Protein AF-A0AAN8BCT2-F1 (afdb_monomer_lite)

pLDDT: mean 72.73, std 17.52, range [42.53, 95.44]

Structure (mmCIF, N/CA/C/O backbone):
data_AF-A0AAN8BCT2-F1
#
_entry.id   AF-A0AAN8BCT2-F1
#
loop_
_atom_site.group_PDB
_atom_site.id
_atom_site.type_symbol
_atom_site.label_atom_id
_atom_site.label_alt_id
_atom_site.label_comp_id
_atom_site.label_asym_id
_atom_site.label_entity_id
_atom_site.label_seq_id
_atom_site.pdbx_PDB_ins_code
_atom_site.Cartn_x
_atom_site.Cartn_y
_atom_site.Cartn_z
_atom_site.occupancy
_atom_site.B_iso_or_equiv
_atom_site.auth_seq_id
_atom_site.auth_comp_id
_atom_site.auth_asym_id
_atom_site.auth_atom_id
_atom_site.pdbx_PDB_model_num
ATOM 1 N N . MET A 1 1 ? -48.129 39.992 -43.692 1.00 42.53 1 MET A N 1
ATOM 2 C CA . MET A 1 1 ? -46.789 39.470 -43.362 1.00 42.53 1 MET A CA 1
ATOM 3 C C . MET A 1 1 ? -46.861 39.109 -41.894 1.00 42.53 1 MET A C 1
ATOM 5 O O . MET A 1 1 ? -47.162 39.996 -41.112 1.00 42.53 1 MET A O 1
ATOM 9 N N . ALA A 1 2 ? -46.814 37.818 -41.569 1.00 47.75 2 ALA A N 1
ATOM 10 C CA . ALA A 1 2 ? -46.919 37.340 -40.193 1.00 47.75 2 ALA A CA 1
ATOM 11 C C . ALA A 1 2 ? -45.515 37.281 -39.585 1.00 47.75 2 ALA A C 1
ATOM 13 O O . ALA A 1 2 ? -44.581 36.824 -40.243 1.00 47.75 2 ALA A O 1
ATOM 14 N N . GLU A 1 3 ? -45.397 37.799 -38.370 1.00 59.50 3 GLU A N 1
ATOM 15 C CA . GLU A 1 3 ? -44.175 37.872 -37.582 1.00 59.50 3 GLU A CA 1
ATOM 16 C C . GLU A 1 3 ? -44.102 36.627 -36.701 1.00 59.50 3 GLU A C 1
ATOM 18 O O . GLU A 1 3 ? -45.012 36.381 -35.914 1.00 59.50 3 GLU A O 1
ATOM 23 N N . GLU A 1 4 ? -43.046 35.830 -36.852 1.00 57.53 4 GLU A N 1
ATOM 24 C CA . GLU A 1 4 ? -42.722 34.740 -35.934 1.00 57.53 4 GLU A CA 1
ATOM 25 C C . GLU A 1 4 ? -41.235 34.387 -36.073 1.00 57.53 4 GLU A C 1
ATOM 27 O O . GLU A 1 4 ? -40.836 33.673 -36.991 1.00 57.53 4 GLU A O 1
ATOM 32 N N . ASN A 1 5 ? -40.398 34.862 -35.151 1.00 57.00 5 ASN A N 1
ATOM 33 C CA . ASN A 1 5 ? -39.459 33.953 -34.507 1.00 57.00 5 ASN A CA 1
ATOM 34 C C . ASN A 1 5 ? -39.101 34.469 -33.116 1.00 57.00 5 ASN A C 1
ATOM 36 O O . ASN A 1 5 ? -38.664 35.600 -32.924 1.00 57.00 5 ASN A O 1
ATOM 40 N N . THR A 1 6 ? -39.392 33.599 -32.167 1.00 50.47 6 THR A N 1
ATOM 41 C CA . THR A 1 6 ? -39.352 33.752 -30.726 1.00 50.47 6 THR A CA 1
ATOM 42 C C . THR A 1 6 ? -37.960 34.086 -30.217 1.00 50.47 6 THR A C 1
ATOM 44 O O . THR A 1 6 ? -37.020 33.306 -30.376 1.00 50.47 6 THR A O 1
ATOM 47 N N . ASP A 1 7 ? -37.885 35.218 -29.529 1.00 56.06 7 ASP A N 1
ATOM 48 C CA . ASP A 1 7 ? -36.902 35.501 -28.497 1.00 56.06 7 ASP A CA 1
ATOM 49 C C . ASP A 1 7 ? -36.917 34.356 -27.469 1.00 56.06 7 ASP A C 1
ATOM 51 O O . ASP A 1 7 ? -37.838 34.222 -26.665 1.00 56.06 7 ASP A O 1
ATOM 55 N N . ILE A 1 8 ? -35.937 33.459 -27.580 1.00 56.84 8 ILE A N 1
ATOM 56 C CA . ILE A 1 8 ? -35.668 32.381 -26.619 1.00 56.84 8 ILE A CA 1
ATOM 57 C C . ILE A 1 8 ? -34.285 32.584 -25.986 1.00 56.84 8 ILE A C 1
ATOM 59 O O . ILE A 1 8 ? -33.606 31.644 -25.586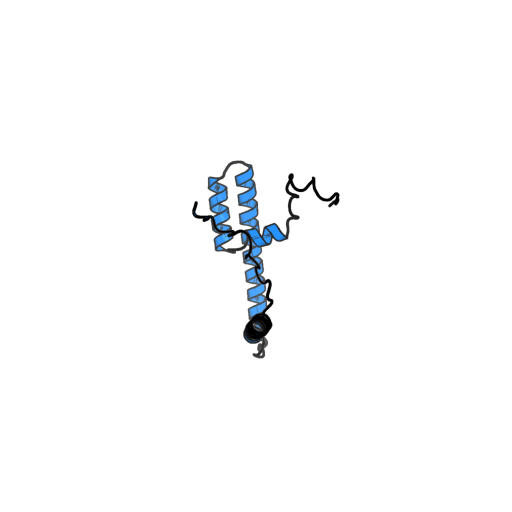 1.00 56.84 8 ILE A O 1
ATOM 63 N N . SER A 1 9 ? -33.842 33.842 -25.916 1.00 56.12 9 SER A N 1
ATOM 64 C CA . SER A 1 9 ? -32.549 34.231 -25.358 1.00 56.12 9 SER A CA 1
ATOM 65 C C . SER A 1 9 ? -32.726 35.095 -24.111 1.00 56.12 9 SER A C 1
ATOM 67 O O . SER A 1 9 ? -32.034 36.094 -23.929 1.00 56.12 9 SER A O 1
ATOM 69 N N . SER A 1 10 ? -33.656 34.724 -23.235 1.00 56.88 10 SER A N 1
ATOM 70 C CA . SER A 1 10 ? -33.798 35.354 -21.924 1.00 56.88 10 SER A CA 1
ATOM 71 C C . SER A 1 10 ? -34.599 34.446 -20.994 1.00 56.88 10 SER A C 1
ATOM 73 O O . SER A 1 10 ? -35.808 34.597 -20.907 1.00 56.88 10 SER A O 1
ATOM 75 N N . MET A 1 11 ? -33.946 33.436 -20.401 1.00 53.28 11 MET A N 1
ATOM 76 C CA . MET A 1 11 ? -34.355 32.742 -19.159 1.00 53.28 11 MET A CA 1
ATOM 77 C C . MET A 1 11 ? -33.443 31.529 -18.897 1.00 53.28 11 MET A C 1
ATOM 79 O O . MET A 1 11 ? -33.850 30.375 -18.968 1.00 53.28 11 MET A O 1
ATOM 83 N N . ILE A 1 12 ? -32.179 31.807 -18.595 1.00 56.81 12 ILE A N 1
ATOM 84 C CA . ILE A 1 12 ? -31.393 30.959 -17.691 1.00 56.81 12 ILE A CA 1
ATOM 85 C C . ILE A 1 12 ? -30.949 31.867 -16.550 1.00 56.81 12 ILE A C 1
ATOM 87 O O . ILE A 1 12 ? -29.806 32.302 -16.457 1.00 56.81 12 ILE A O 1
ATOM 91 N N . GLU A 1 13 ? -31.926 32.249 -15.732 1.00 50.38 13 GLU A N 1
ATOM 92 C CA . GLU A 1 13 ? -31.661 32.549 -14.332 1.00 50.38 13 GLU A CA 1
ATOM 93 C C . GLU A 1 13 ? -31.482 31.182 -13.667 1.00 50.38 13 GLU A C 1
ATOM 95 O O . GLU A 1 13 ? -32.433 30.596 -13.157 1.00 50.38 13 GLU A O 1
ATOM 100 N N . ASP A 1 14 ? -30.280 30.613 -13.773 1.00 50.03 14 ASP A N 1
ATOM 101 C CA . ASP A 1 14 ? -29.887 29.511 -12.902 1.00 50.03 14 ASP A CA 1
ATOM 102 C C . ASP A 1 14 ? -29.735 30.113 -11.503 1.00 50.03 14 ASP A C 1
ATOM 104 O O . ASP A 1 14 ? -28.701 30.673 -11.135 1.00 50.03 14 ASP A O 1
ATOM 108 N N . GLU A 1 15 ? -30.853 30.084 -10.780 1.00 57.28 15 GLU A N 1
ATOM 109 C CA . GLU A 1 15 ? -30.959 30.282 -9.347 1.00 57.28 15 GLU A CA 1
ATOM 110 C C . GLU A 1 15 ? -29.886 29.443 -8.638 1.00 57.28 15 GLU A C 1
ATOM 112 O O . GLU A 1 15 ? -30.083 28.268 -8.330 1.00 57.28 15 GLU A O 1
ATOM 117 N N . ASP A 1 16 ? -28.767 30.079 -8.292 1.00 54.44 16 ASP A N 1
ATOM 118 C CA . ASP A 1 16 ? -27.939 29.720 -7.137 1.00 54.44 16 ASP A CA 1
ATOM 119 C C . ASP A 1 16 ? -28.749 30.049 -5.866 1.00 54.44 16 ASP A C 1
ATOM 121 O O . ASP A 1 16 ? -28.412 30.910 -5.056 1.00 54.44 16 ASP A O 1
ATOM 125 N N . SER A 1 17 ? -29.934 29.447 -5.758 1.00 55.97 17 SER A N 1
ATOM 126 C CA . SER A 1 17 ? -30.760 29.504 -4.569 1.00 55.97 17 SER A CA 1
ATOM 127 C C . SER A 1 17 ? -30.220 28.408 -3.668 1.00 55.97 17 SER A C 1
ATOM 129 O O . SER A 1 17 ? -30.607 27.241 -3.766 1.00 55.97 17 SER A O 1
ATOM 131 N N . ASP A 1 18 ? -29.253 28.792 -2.831 1.00 58.47 18 ASP A N 1
ATOM 132 C CA . ASP A 1 18 ? -28.932 28.133 -1.568 1.00 58.47 18 ASP A CA 1
ATOM 133 C C . ASP A 1 18 ? -30.223 28.042 -0.738 1.00 58.47 18 ASP A C 1
ATOM 135 O O . ASP A 1 18 ? -30.441 28.804 0.208 1.00 58.47 18 ASP A O 1
ATOM 139 N N . ASP A 1 19 ? -31.128 27.145 -1.129 1.00 60.19 19 ASP A N 1
ATOM 140 C CA . ASP A 1 19 ? -32.400 26.949 -0.466 1.00 60.19 19 ASP A CA 1
ATOM 141 C C . ASP A 1 19 ? -32.054 26.528 0.971 1.00 60.19 19 ASP A C 1
ATOM 143 O O . ASP A 1 19 ? -31.448 25.463 1.184 1.00 60.19 19 ASP A O 1
ATOM 147 N N . PRO A 1 20 ? -32.331 27.373 1.985 1.00 66.94 20 PRO A N 1
ATOM 148 C CA . PRO A 1 20 ? -31.814 27.184 3.339 1.00 66.94 20 PRO A CA 1
ATOM 149 C C . PRO A 1 20 ? -32.252 25.837 3.924 1.00 66.94 20 PRO A C 1
ATOM 151 O O . PRO A 1 20 ? -31.603 25.293 4.822 1.00 66.94 20 PRO A O 1
ATOM 154 N N . ASN A 1 21 ? -33.326 25.267 3.380 1.00 77.00 21 ASN A N 1
ATOM 155 C CA . ASN A 1 21 ? -33.819 23.939 3.683 1.00 77.00 21 ASN A CA 1
ATOM 156 C C . ASN A 1 21 ? -32.832 22.816 3.290 1.00 77.00 21 ASN A C 1
ATOM 158 O O . ASN A 1 21 ? -32.551 21.933 4.097 1.00 77.00 21 ASN A O 1
ATOM 162 N N . ILE A 1 22 ? -32.221 22.872 2.103 1.00 82.69 22 ILE A N 1
ATOM 163 C CA . ILE A 1 22 ? -31.258 21.849 1.658 1.00 82.69 22 ILE A CA 1
ATOM 164 C C . ILE A 1 22 ? -29.958 21.956 2.458 1.00 82.69 22 ILE A C 1
ATOM 166 O O . ILE A 1 22 ? -29.408 20.951 2.913 1.00 82.69 22 ILE A O 1
ATOM 170 N N . GLN A 1 23 ? -29.476 23.175 2.708 1.00 86.69 23 GLN A N 1
ATOM 171 C CA . GLN A 1 23 ? -28.241 23.375 3.469 1.00 86.69 23 GLN A CA 1
ATOM 172 C C . GLN A 1 23 ? -28.383 22.950 4.942 1.00 86.69 23 GLN A C 1
ATOM 174 O O . GLN A 1 23 ? -27.432 22.433 5.548 1.00 86.69 23 GLN A O 1
ATOM 179 N N . THR A 1 24 ? -29.572 23.119 5.527 1.00 86.62 24 THR A N 1
ATOM 180 C CA . THR A 1 24 ? -29.878 22.628 6.879 1.00 86.62 24 THR A CA 1
ATOM 181 C C . THR A 1 24 ? -29.988 21.104 6.921 1.00 86.62 24 THR A C 1
ATOM 183 O O . THR A 1 24 ? -29.388 20.494 7.811 1.00 86.62 24 THR A O 1
ATOM 186 N N . GLU A 1 25 ? -30.632 20.473 5.935 1.00 91.75 25 GLU A N 1
ATOM 187 C CA . GLU A 1 25 ? -30.683 19.011 5.796 1.00 91.75 25 GLU A CA 1
ATOM 188 C C . GLU A 1 25 ? -29.279 18.402 5.629 1.00 91.75 25 GLU A C 1
ATOM 190 O O . GLU A 1 25 ? -28.910 17.468 6.347 1.00 91.75 25 GLU A O 1
ATOM 195 N N . LEU A 1 26 ? -28.433 18.992 4.777 1.00 93.44 26 LEU A N 1
ATOM 196 C CA . LEU A 1 26 ? -27.036 18.579 4.598 1.00 93.44 26 LEU A CA 1
ATOM 197 C C . LEU A 1 26 ? -26.225 18.704 5.890 1.00 93.44 26 LEU A C 1
ATOM 199 O O . LEU A 1 26 ? -25.388 17.850 6.195 1.00 93.44 26 LEU A O 1
ATOM 203 N N . THR A 1 27 ? -26.452 19.764 6.665 1.00 92.38 27 THR A N 1
ATOM 204 C CA . THR A 1 27 ? -25.768 19.963 7.948 1.00 92.38 27 THR A CA 1
ATOM 205 C C . THR A 1 27 ? -26.197 18.911 8.970 1.00 92.38 27 THR A C 1
ATOM 207 O O . THR A 1 27 ? -25.341 18.338 9.651 1.00 92.38 27 THR A O 1
ATOM 210 N N . ALA A 1 28 ? -27.494 18.597 9.039 1.00 93.44 28 ALA A N 1
ATOM 211 C CA . ALA A 1 28 ? -28.021 17.534 9.891 1.00 93.44 28 ALA A CA 1
ATOM 212 C C . ALA A 1 28 ? -27.459 16.161 9.494 1.00 93.44 28 ALA A C 1
ATOM 214 O O . ALA A 1 28 ? -26.971 15.426 10.356 1.00 93.44 28 ALA A O 1
ATOM 215 N N . PHE A 1 29 ? -27.422 15.857 8.195 1.00 95.44 29 PHE A N 1
ATOM 216 C CA . PHE A 1 29 ? -26.840 14.625 7.670 1.00 95.44 29 PHE A CA 1
ATOM 217 C C . PHE A 1 29 ? -25.353 14.501 8.027 1.00 95.44 29 PHE A C 1
ATOM 219 O O . PHE A 1 29 ? -24.920 13.480 8.559 1.00 95.44 29 PHE A O 1
ATOM 226 N N . ARG A 1 30 ? -24.560 15.564 7.821 1.00 95.00 30 ARG A N 1
ATOM 227 C CA . ARG A 1 30 ? -23.136 15.594 8.206 1.00 95.00 30 ARG A CA 1
ATOM 228 C C . ARG A 1 30 ? -22.951 15.353 9.705 1.00 95.00 30 ARG A C 1
ATOM 230 O O . ARG A 1 30 ? -22.044 14.620 10.097 1.00 95.00 30 ARG A O 1
ATOM 237 N N . ALA A 1 31 ? -23.796 15.949 10.546 1.00 93.81 31 ALA A N 1
ATOM 238 C CA . ALA A 1 31 ? -23.745 15.758 11.993 1.00 93.81 31 ALA A CA 1
ATOM 239 C C . ALA A 1 31 ? -24.082 14.314 12.400 1.00 93.81 31 ALA A C 1
ATOM 241 O O . ALA A 1 31 ? -23.362 13.727 13.213 1.00 93.81 31 ALA A O 1
ATOM 242 N N . GLN A 1 32 ? -25.124 13.728 11.805 1.00 93.12 32 GLN A N 1
ATOM 243 C CA . GLN A 1 32 ? -25.509 12.332 12.023 1.00 93.12 32 GLN A CA 1
ATOM 244 C C . GLN A 1 32 ? -24.399 11.373 11.584 1.00 93.12 32 GLN A C 1
ATOM 246 O O . GLN A 1 32 ? -23.969 10.537 12.377 1.00 93.12 32 GLN A O 1
ATOM 251 N N . TRP A 1 33 ? -23.849 11.575 10.386 1.00 91.19 33 TRP A N 1
ATOM 252 C CA . TRP A 1 33 ? -22.743 10.782 9.854 1.00 91.19 33 TRP A CA 1
ATOM 253 C C . TRP A 1 33 ? -21.499 10.838 10.754 1.00 91.19 33 TRP A C 1
ATOM 255 O O . TRP A 1 33 ? -20.904 9.815 11.091 1.00 91.19 33 TRP A O 1
ATOM 265 N N . MET A 1 34 ? -21.114 12.032 11.220 1.00 86.38 34 MET A N 1
ATOM 266 C CA . MET A 1 34 ? -19.994 12.188 12.156 1.00 86.38 34 MET A CA 1
ATOM 267 C C . MET A 1 34 ? -20.250 11.523 13.512 1.00 86.38 34 MET A C 1
ATOM 269 O O . MET A 1 34 ? -19.305 11.040 14.141 1.00 86.38 34 MET A O 1
ATOM 273 N N . SER A 1 35 ? -21.497 11.522 13.987 1.00 83.94 35 SER A N 1
ATOM 274 C CA . SER A 1 35 ? -21.876 10.834 15.222 1.00 83.94 35 SER A CA 1
ATOM 275 C C . SER A 1 35 ? -21.723 9.325 15.067 1.00 83.94 35 SER A C 1
ATOM 277 O O . SER A 1 35 ? -21.098 8.695 15.915 1.00 83.94 35 SER A O 1
ATOM 279 N N . GLU A 1 36 ? -22.177 8.763 13.946 1.00 83.00 36 GLU A N 1
ATOM 280 C CA . GLU A 1 36 ? -22.084 7.329 13.660 1.00 83.00 36 GLU A CA 1
ATOM 281 C C . GLU A 1 36 ? -20.627 6.842 13.586 1.00 83.00 36 GLU A C 1
ATOM 283 O O . GLU A 1 36 ? -20.268 5.818 14.179 1.00 83.00 36 GLU A O 1
ATOM 288 N N . LEU A 1 37 ? -19.739 7.640 12.978 1.00 76.94 37 LEU A N 1
ATOM 289 C CA . LEU A 1 37 ? -18.295 7.383 13.001 1.00 76.94 37 LEU A CA 1
ATOM 290 C C . LEU A 1 37 ? -17.735 7.365 14.435 1.00 76.94 37 LEU A C 1
ATOM 292 O O . LEU A 1 37 ? -16.967 6.466 14.787 1.00 76.94 37 LEU A O 1
ATOM 296 N N . LYS A 1 38 ? -18.138 8.317 15.288 1.00 70.19 38 LYS A N 1
ATOM 297 C CA . LYS A 1 38 ? -17.689 8.411 16.691 1.00 70.19 38 LYS A CA 1
ATOM 298 C C . LYS A 1 38 ? -18.244 7.277 17.557 1.00 70.19 38 LYS A C 1
ATOM 300 O O . LYS A 1 38 ? -17.500 6.715 18.363 1.00 70.19 38 LYS A O 1
ATOM 305 N N . THR A 1 39 ? -19.509 6.895 17.377 1.00 59.56 39 THR A N 1
ATOM 306 C CA . THR A 1 39 ? -20.134 5.778 18.103 1.00 59.56 39 THR A CA 1
ATOM 307 C C . THR A 1 39 ? -19.574 4.429 17.671 1.00 59.56 39 THR A C 1
ATOM 309 O O . THR A 1 39 ? -19.448 3.542 18.513 1.00 59.56 39 THR A O 1
ATOM 312 N N . SER A 1 40 ? -19.145 4.282 16.409 1.00 56.66 40 SER A N 1
ATOM 313 C CA . SER A 1 40 ? -18.408 3.088 15.968 1.00 56.66 40 SER A CA 1
ATOM 314 C C . SER A 1 40 ? -17.035 2.959 16.648 1.00 56.66 40 SER A C 1
ATOM 316 O O . SER A 1 40 ? -16.512 1.853 16.787 1.00 56.66 40 SER A O 1
ATOM 318 N N . SER A 1 41 ? -16.461 4.076 17.122 1.00 54.72 41 SER A N 1
ATOM 319 C CA . SER A 1 41 ? -15.064 4.141 17.555 1.00 54.72 41 SER A CA 1
ATOM 320 C C . SER A 1 41 ? -14.821 4.235 19.070 1.00 54.72 41 SER A C 1
ATOM 322 O O . SER A 1 41 ? -13.653 4.146 19.457 1.00 54.72 41 SER A O 1
ATOM 324 N N . GLY A 1 42 ? -15.809 4.391 19.965 1.00 56.16 42 GLY A N 1
ATOM 325 C CA . GLY A 1 42 ? -15.402 4.664 21.357 1.00 56.16 42 GLY A CA 1
ATOM 326 C C . GLY A 1 42 ? -16.424 4.787 22.481 1.00 56.16 42 GLY A C 1
ATOM 327 O O . GLY A 1 42 ? -16.261 5.677 23.307 1.00 56.16 42 GLY A O 1
ATOM 328 N N . ALA A 1 43 ? -17.405 3.889 22.600 1.00 48.62 43 ALA A N 1
ATOM 329 C CA . ALA A 1 43 ? -18.280 3.850 23.787 1.00 48.62 43 ALA A CA 1
ATOM 330 C C . ALA A 1 43 ? -18.358 2.474 24.479 1.00 48.62 43 ALA A C 1
ATOM 332 O O . ALA A 1 43 ? -19.357 2.132 25.102 1.00 48.62 43 ALA A O 1
ATOM 333 N N . GLY A 1 44 ? -17.293 1.676 24.403 1.00 50.69 44 GLY A N 1
ATOM 334 C CA . GLY A 1 44 ? -17.136 0.479 25.228 1.00 50.69 44 GLY A CA 1
ATOM 335 C C . GLY A 1 44 ? -15.765 0.515 25.870 1.00 50.69 44 GLY A C 1
ATOM 336 O O . GLY A 1 44 ? -14.776 0.529 25.147 1.00 50.69 44 GLY A O 1
ATOM 337 N N . GLY A 1 45 ? -15.692 0.560 27.201 1.00 48.72 45 GLY A N 1
ATOM 338 C CA . GLY A 1 45 ? -14.432 0.493 27.934 1.00 48.72 45 GLY A CA 1
ATOM 339 C C . GLY A 1 45 ? -13.600 -0.683 27.432 1.00 48.72 45 GLY A C 1
ATOM 340 O O . GLY A 1 4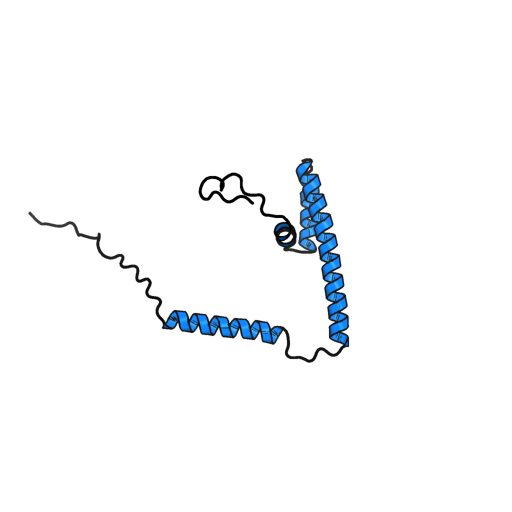5 ? -13.941 -1.845 27.657 1.00 48.72 45 GLY A O 1
ATOM 341 N N . TRP A 1 46 ? -12.529 -0.387 26.697 1.00 48.22 46 TRP A N 1
ATOM 342 C CA . TRP A 1 46 ? -11.606 -1.396 26.207 1.00 48.22 46 TRP A CA 1
ATOM 343 C C . TRP A 1 46 ? -10.876 -1.958 27.420 1.00 48.22 46 TRP A C 1
ATOM 345 O O . TRP A 1 46 ? -9.872 -1.413 27.872 1.00 48.22 46 TRP A O 1
ATOM 355 N N . SER A 1 47 ? -11.413 -3.048 27.969 1.00 58.12 47 SER A N 1
ATOM 356 C CA . SER A 1 47 ? -10.734 -3.896 28.945 1.00 58.12 47 SER A CA 1
ATOM 357 C C . SER A 1 47 ? -9.279 -4.066 28.491 1.00 58.12 47 SER A C 1
ATOM 359 O O . SER A 1 47 ? -9.060 -4.290 27.302 1.00 58.12 47 SER A O 1
ATOM 361 N N . GLY A 1 48 ? -8.275 -3.922 29.366 1.00 55.88 48 GLY A N 1
ATOM 362 C CA . GLY A 1 48 ? -6.849 -3.812 28.980 1.00 55.88 48 GLY A CA 1
ATOM 363 C C . GLY A 1 48 ? -6.317 -4.921 28.048 1.00 55.88 48 GLY A C 1
ATOM 364 O O . GLY A 1 48 ? -5.289 -4.762 27.388 1.00 55.88 48 GLY A O 1
ATOM 365 N N . ARG A 1 49 ? -7.062 -6.024 27.916 1.00 57.53 49 ARG A N 1
ATOM 366 C CA . ARG A 1 49 ? -6.881 -7.085 26.918 1.00 57.53 49 ARG A CA 1
ATOM 367 C C . ARG A 1 49 ? -7.115 -6.632 25.464 1.00 57.53 49 ARG A C 1
ATOM 369 O O . ARG A 1 49 ? -6.367 -7.042 24.581 1.00 57.53 49 ARG A O 1
ATOM 376 N N . GLN A 1 50 ? -8.094 -5.763 25.219 1.00 58.28 50 GLN A N 1
ATOM 377 C CA . GLN A 1 50 ? -8.437 -5.194 23.911 1.00 58.28 50 GLN A CA 1
ATOM 378 C C . GLN A 1 50 ? -7.375 -4.187 23.439 1.00 58.28 50 GLN A C 1
ATOM 380 O O . GLN A 1 50 ? -6.994 -4.218 22.275 1.00 58.28 50 GLN A O 1
ATOM 385 N N . LEU A 1 51 ? -6.818 -3.366 24.342 1.00 59.12 51 LEU A N 1
ATOM 386 C CA . LEU A 1 51 ? -5.698 -2.457 24.035 1.00 59.12 51 LEU A CA 1
ATOM 387 C C . LEU A 1 51 ? -4.430 -3.220 23.627 1.00 59.12 51 LEU A C 1
ATOM 389 O O . LEU A 1 51 ? -3.758 -2.833 22.673 1.00 59.12 51 LEU A O 1
ATOM 393 N N . ARG A 1 52 ? -4.124 -4.342 24.294 1.00 55.97 52 ARG A N 1
ATOM 394 C CA . ARG A 1 52 ? -3.001 -5.210 23.896 1.00 55.97 52 ARG A CA 1
ATOM 395 C C . ARG A 1 52 ? -3.245 -5.928 22.572 1.00 55.97 52 ARG A C 1
ATOM 397 O O . ARG A 1 52 ? -2.338 -5.991 21.748 1.00 55.97 52 ARG A O 1
ATOM 404 N N . ALA A 1 53 ? -4.465 -6.406 22.334 1.00 57.28 53 ALA A N 1
ATOM 405 C CA . ALA A 1 53 ? -4.843 -6.973 21.042 1.00 57.28 53 ALA A CA 1
ATOM 406 C C . ALA A 1 53 ? -4.792 -5.923 19.917 1.00 57.28 53 ALA A C 1
ATOM 408 O O . ALA A 1 53 ? -4.360 -6.232 18.812 1.00 57.28 53 ALA A O 1
ATOM 409 N N . GLN A 1 54 ? -5.174 -4.673 20.192 1.00 58.94 54 GLN A N 1
ATOM 410 C CA . GLN A 1 54 ? -5.103 -3.572 19.232 1.00 58.94 54 GLN A CA 1
ATOM 411 C C . GLN A 1 54 ? -3.659 -3.128 18.967 1.00 58.94 54 GLN A C 1
ATOM 413 O O . GLN A 1 54 ? -3.328 -2.823 17.828 1.00 58.94 54 GLN A O 1
ATOM 418 N N . GLY A 1 55 ? -2.786 -3.146 19.979 1.00 59.22 55 GLY A N 1
ATOM 419 C CA . GLY A 1 55 ? -1.346 -2.951 19.796 1.00 59.22 55 GLY A CA 1
ATOM 420 C C . GLY A 1 55 ? -0.742 -3.999 18.859 1.00 59.22 55 GLY A C 1
ATOM 421 O O . GLY A 1 55 ? -0.044 -3.636 17.921 1.00 59.22 55 GLY A O 1
ATOM 422 N N . LEU A 1 56 ? -1.094 -5.276 19.044 1.00 60.88 56 LEU A N 1
ATOM 423 C CA . LEU A 1 56 ? -0.633 -6.365 18.176 1.00 60.88 56 LEU A CA 1
ATOM 424 C C . LEU A 1 56 ? -1.198 -6.270 16.748 1.00 60.88 56 LEU A C 1
ATOM 426 O O . LEU A 1 56 ? -0.494 -6.563 15.783 1.00 60.88 56 LEU A O 1
ATOM 430 N N . LYS A 1 57 ? -2.459 -5.837 16.607 1.00 60.72 57 LYS A N 1
ATOM 431 C CA . LYS A 1 57 ? -3.071 -5.553 15.301 1.00 60.72 57 LYS A CA 1
ATOM 432 C C . LYS A 1 57 ? -2.338 -4.420 14.593 1.00 60.72 57 LYS A C 1
ATOM 434 O O . LYS A 1 57 ? -1.860 -4.641 13.497 1.00 60.72 57 LYS A O 1
ATOM 439 N N . ARG A 1 58 ? -2.106 -3.290 15.269 1.00 61.69 58 ARG A N 1
ATOM 440 C CA . ARG A 1 58 ? -1.332 -2.164 14.720 1.00 61.69 58 ARG A CA 1
ATOM 441 C C . ARG A 1 58 ? 0.062 -2.593 14.270 1.00 61.69 58 ARG A C 1
ATOM 443 O O . ARG A 1 58 ? 0.449 -2.260 13.165 1.00 61.69 58 ARG A O 1
ATOM 450 N N . THR A 1 59 ? 0.786 -3.383 15.065 1.00 65.50 59 THR A N 1
ATOM 451 C CA . THR A 1 59 ? 2.109 -3.889 14.655 1.00 65.50 59 THR A CA 1
ATOM 452 C C . THR A 1 59 ? 2.033 -4.859 13.477 1.00 65.50 59 THR A C 1
ATOM 454 O O . THR A 1 59 ? 2.920 -4.867 12.631 1.00 65.50 59 THR A O 1
ATOM 457 N N . GLN A 1 60 ? 0.984 -5.685 13.404 1.00 70.88 60 GLN A N 1
ATOM 458 C CA . GLN A 1 60 ? 0.767 -6.592 12.276 1.00 70.88 60 GLN A CA 1
ATOM 459 C C . GLN A 1 60 ? 0.387 -5.824 11.007 1.00 70.88 60 GLN A C 1
ATOM 461 O O . GLN A 1 60 ? 0.848 -6.187 9.927 1.00 70.88 60 GLN A O 1
ATOM 466 N N . ASP A 1 61 ? -0.426 -4.780 11.137 1.00 73.25 61 ASP A N 1
ATOM 467 C CA . ASP A 1 61 ? -0.781 -3.881 10.047 1.00 73.25 61 ASP A CA 1
ATOM 468 C C . ASP A 1 61 ? 0.475 -3.154 9.553 1.00 73.25 61 ASP A C 1
ATOM 470 O O . ASP A 1 61 ? 0.793 -3.264 8.375 1.00 73.25 61 ASP A O 1
ATOM 474 N N . THR A 1 62 ? 1.303 -2.590 10.441 1.00 76.19 62 THR A N 1
ATOM 475 C CA . THR A 1 62 ? 2.603 -2.000 10.062 1.00 76.19 62 THR A CA 1
ATOM 476 C C . THR A 1 62 ? 3.515 -3.003 9.349 1.00 76.19 62 THR A C 1
ATOM 478 O O . THR A 1 62 ? 4.064 -2.692 8.299 1.00 76.19 62 THR A O 1
ATOM 481 N N . ALA A 1 63 ? 3.620 -4.243 9.835 1.00 84.19 63 ALA A N 1
ATOM 482 C CA . ALA A 1 63 ? 4.435 -5.267 9.177 1.00 84.19 63 ALA A CA 1
ATOM 483 C C . ALA A 1 63 ? 3.897 -5.667 7.786 1.00 84.19 63 ALA A C 1
ATOM 485 O O . ALA A 1 63 ? 4.667 -5.976 6.874 1.00 84.19 63 ALA A O 1
ATOM 486 N N . ARG A 1 64 ? 2.569 -5.677 7.595 1.00 87.31 64 ARG A N 1
ATOM 487 C CA . ARG A 1 64 ? 1.948 -5.908 6.277 1.00 87.31 64 ARG A CA 1
ATOM 488 C C . ARG A 1 64 ? 2.219 -4.752 5.328 1.00 87.31 64 ARG A C 1
ATOM 490 O O . ARG A 1 64 ? 2.499 -4.989 4.155 1.00 87.31 64 ARG A O 1
ATOM 497 N N . GLU A 1 65 ? 2.156 -3.533 5.842 1.00 85.69 65 GLU A N 1
ATOM 498 C CA . GLU A 1 65 ? 2.419 -2.307 5.100 1.00 85.69 65 GLU A CA 1
ATOM 499 C C . GLU A 1 65 ? 3.874 -2.237 4.642 1.00 85.69 65 GLU A C 1
ATOM 501 O O . GLU A 1 65 ? 4.115 -2.041 3.457 1.00 85.69 65 GLU A O 1
ATOM 506 N N . GLU A 1 66 ? 4.836 -2.490 5.531 1.00 87.88 66 GLU A N 1
ATOM 507 C CA . GLU A 1 66 ? 6.268 -2.556 5.202 1.00 87.88 66 GLU A CA 1
ATOM 508 C C . GLU A 1 66 ? 6.565 -3.607 4.125 1.00 87.88 66 GLU A C 1
ATOM 510 O O . GLU A 1 66 ? 7.316 -3.369 3.180 1.00 87.88 66 GLU A O 1
ATOM 515 N N . LYS A 1 67 ? 5.921 -4.774 4.207 1.00 91.75 67 LYS A N 1
ATOM 516 C CA . LYS A 1 67 ? 6.077 -5.809 3.182 1.00 91.75 67 LYS A CA 1
ATOM 517 C C . LYS A 1 67 ? 5.466 -5.392 1.841 1.00 91.75 67 LYS A C 1
ATOM 519 O O . LYS A 1 67 ? 6.019 -5.696 0.783 1.00 91.75 67 LYS A O 1
ATOM 524 N N . ALA A 1 68 ? 4.320 -4.717 1.865 1.00 92.56 68 ALA A N 1
ATOM 525 C CA . ALA A 1 68 ? 3.674 -4.215 0.658 1.00 92.56 68 ALA A CA 1
ATOM 526 C C . ALA A 1 68 ? 4.502 -3.101 -0.005 1.00 92.56 68 ALA A C 1
ATOM 528 O O . ALA A 1 68 ? 4.627 -3.093 -1.231 1.00 92.56 68 ALA A O 1
ATOM 529 N N . THR A 1 69 ? 5.122 -2.209 0.779 1.00 90.94 69 THR A N 1
ATOM 530 C CA . THR A 1 69 ? 6.001 -1.159 0.243 1.00 90.94 69 THR A CA 1
ATOM 531 C C . THR A 1 69 ? 7.254 -1.741 -0.401 1.00 90.94 69 THR A C 1
ATOM 533 O O . THR A 1 69 ? 7.611 -1.311 -1.496 1.00 90.94 69 THR A O 1
ATOM 536 N N . GLU A 1 70 ? 7.883 -2.757 0.197 1.00 93.00 70 GLU A N 1
ATOM 537 C CA . GLU A 1 70 ? 9.041 -3.437 -0.402 1.00 93.00 70 GLU A CA 1
ATOM 538 C C . GLU A 1 70 ? 8.695 -4.032 -1.778 1.00 93.00 70 GLU A C 1
ATOM 540 O O . GLU A 1 70 ? 9.407 -3.815 -2.764 1.00 93.00 70 GLU A O 1
ATOM 545 N N . LEU A 1 71 ? 7.567 -4.746 -1.864 1.00 94.38 71 LEU A N 1
ATOM 546 C CA . LEU A 1 71 ? 7.094 -5.346 -3.113 1.00 94.38 71 LEU A CA 1
ATOM 547 C C . LEU A 1 71 ? 6.803 -4.282 -4.175 1.00 94.38 71 LEU A C 1
ATOM 549 O O . LEU A 1 71 ? 7.194 -4.452 -5.330 1.00 94.38 71 LEU A O 1
ATOM 553 N N . PHE A 1 72 ? 6.164 -3.178 -3.785 1.00 92.31 72 PHE A N 1
ATOM 554 C CA . PHE A 1 72 ? 5.868 -2.068 -4.686 1.00 92.31 72 PHE A CA 1
ATOM 555 C C . PHE A 1 72 ? 7.148 -1.409 -5.215 1.00 92.31 72 PHE A C 1
ATOM 557 O O . PHE A 1 72 ? 7.303 -1.226 -6.420 1.00 92.31 72 PHE A O 1
ATOM 564 N N . LEU A 1 73 ? 8.115 -1.114 -4.343 1.00 91.75 73 LEU A N 1
ATOM 565 C CA . LEU A 1 73 ? 9.392 -0.518 -4.745 1.00 91.75 73 LEU A CA 1
ATOM 566 C C . LEU A 1 73 ? 10.176 -1.429 -5.693 1.00 91.75 73 LEU A C 1
ATOM 568 O O . LEU A 1 73 ? 10.796 -0.953 -6.646 1.00 91.75 73 LEU A O 1
ATOM 572 N N . ARG A 1 74 ? 10.134 -2.744 -5.460 1.00 93.44 74 ARG A N 1
ATOM 573 C CA . ARG A 1 74 ? 10.737 -3.723 -6.365 1.00 93.44 74 ARG A CA 1
ATOM 574 C C . ARG A 1 74 ? 10.035 -3.743 -7.722 1.00 93.44 74 ARG A C 1
ATOM 576 O O . ARG A 1 74 ? 10.715 -3.793 -8.742 1.00 93.44 74 ARG A O 1
ATOM 583 N N . ALA A 1 75 ? 8.707 -3.664 -7.743 1.00 93.06 75 ALA A N 1
ATOM 584 C CA . ALA A 1 75 ? 7.936 -3.584 -8.978 1.00 93.06 75 ALA A CA 1
ATOM 585 C C . ALA A 1 75 ? 8.317 -2.347 -9.809 1.00 93.06 75 ALA A C 1
ATOM 587 O O . ALA A 1 75 ? 8.603 -2.486 -10.996 1.00 93.06 75 ALA A O 1
ATOM 588 N N . VAL A 1 76 ? 8.437 -1.177 -9.170 1.00 92.81 76 VAL A N 1
ATOM 589 C CA . VAL A 1 76 ? 8.862 0.078 -9.819 1.00 92.81 76 VAL A CA 1
ATOM 590 C C . VAL A 1 76 ? 10.255 -0.052 -10.443 1.00 92.81 76 VAL A C 1
ATOM 592 O O . VAL A 1 76 ? 10.492 0.421 -11.554 1.00 92.81 76 VAL A O 1
ATOM 595 N N . GLN A 1 77 ? 11.196 -0.709 -9.757 1.00 93.19 77 GLN A N 1
ATOM 596 C CA . GLN A 1 77 ? 12.532 -0.944 -10.314 1.00 93.19 77 GLN A CA 1
ATOM 597 C C . GLN A 1 77 ? 12.491 -1.833 -11.559 1.00 93.19 77 GLN A C 1
ATOM 599 O O . GLN A 1 77 ? 13.179 -1.545 -12.535 1.00 93.19 77 GLN A O 1
ATOM 604 N N . GLU A 1 78 ? 11.713 -2.913 -11.531 1.00 93.44 78 GLU A N 1
ATOM 605 C CA . GLU A 1 78 ? 11.587 -3.823 -12.673 1.00 93.44 78 GLU A CA 1
ATOM 606 C C . GLU A 1 78 ? 10.850 -3.169 -13.848 1.00 93.44 78 GLU A C 1
ATOM 608 O O . GLU A 1 78 ? 11.241 -3.358 -14.998 1.00 93.44 78 GLU A O 1
ATOM 613 N N . GLU A 1 79 ? 9.856 -2.326 -13.575 1.00 91.81 79 GLU A N 1
ATOM 614 C CA . GLU A 1 79 ? 9.187 -1.503 -14.583 1.00 91.81 79 GLU A CA 1
ATOM 615 C C . GLU A 1 79 ? 10.177 -0.555 -15.270 1.00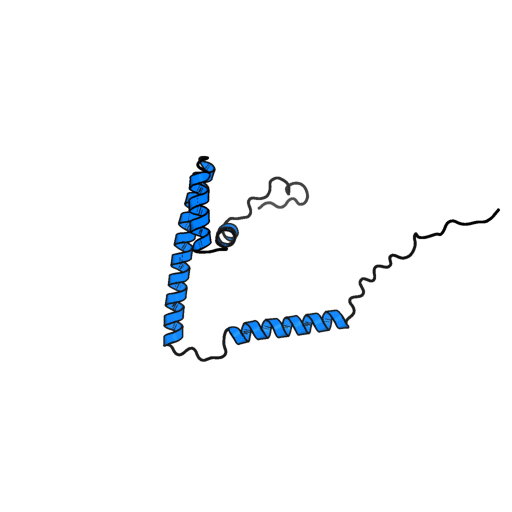 91.81 79 GLU A C 1
ATOM 617 O O . GLU A 1 79 ? 10.251 -0.524 -16.498 1.00 91.81 79 GLU A O 1
ATOM 622 N N . GLN A 1 80 ? 11.015 0.139 -14.494 1.00 91.75 80 GLN A N 1
ATOM 623 C CA . GLN A 1 80 ? 12.029 1.050 -15.029 1.00 91.75 80 GLN A CA 1
ATOM 624 C C . GLN A 1 80 ? 13.103 0.329 -15.862 1.00 91.75 80 GLN A C 1
ATOM 626 O O . GLN A 1 80 ? 13.666 0.921 -16.783 1.00 91.75 80 GLN A O 1
ATOM 631 N N . LYS A 1 81 ? 13.378 -0.946 -15.558 1.00 93.31 81 LYS A N 1
ATOM 632 C CA . LYS A 1 81 ? 14.274 -1.823 -16.334 1.00 93.31 81 LYS A CA 1
ATOM 633 C C . LYS A 1 81 ? 13.610 -2.408 -17.589 1.00 93.31 81 LYS A C 1
ATOM 635 O O . LYS A 1 81 ? 14.294 -3.044 -18.384 1.00 93.31 81 LYS A O 1
ATOM 640 N N . GLY A 1 82 ? 12.298 -2.230 -17.768 1.00 93.12 82 GLY A N 1
ATOM 641 C CA . GLY A 1 82 ? 11.527 -2.810 -18.871 1.00 93.12 82 GLY A CA 1
ATOM 642 C C . GLY A 1 82 ? 11.050 -4.249 -18.630 1.00 93.12 82 GLY A C 1
ATOM 643 O O . GLY A 1 82 ? 10.440 -4.850 -19.513 1.00 93.12 82 GLY A O 1
ATOM 644 N N . ALA A 1 83 ? 11.253 -4.808 -17.434 1.00 94.81 83 ALA A N 1
ATOM 645 C CA . ALA A 1 83 ? 10.765 -6.128 -17.033 1.00 94.81 83 ALA A CA 1
ATOM 646 C C . ALA A 1 83 ? 9.305 -6.062 -16.536 1.00 94.81 83 ALA A C 1
ATOM 648 O O . ALA A 1 83 ? 8.964 -6.507 -15.437 1.00 94.81 83 ALA A O 1
ATOM 649 N N . VAL A 1 84 ? 8.416 -5.515 -17.371 1.00 92.44 84 VAL A N 1
ATOM 650 C CA . VAL A 1 84 ? 7.027 -5.173 -17.007 1.00 92.44 84 VAL A CA 1
ATOM 651 C C . VAL A 1 84 ? 6.238 -6.383 -16.500 1.00 92.44 84 VAL A C 1
ATOM 653 O O . VAL A 1 84 ? 5.499 -6.283 -15.525 1.00 92.44 84 VAL A O 1
ATOM 656 N N . TYR A 1 85 ? 6.429 -7.561 -17.097 1.00 94.00 85 TYR A N 1
ATOM 657 C CA . TYR A 1 85 ? 5.736 -8.779 -16.663 1.00 94.00 85 TYR A CA 1
ATOM 658 C C . TYR A 1 85 ? 6.087 -9.177 -15.219 1.00 94.00 85 TYR A C 1
ATOM 660 O O . TYR A 1 85 ? 5.229 -9.607 -14.444 1.00 94.00 85 TYR A O 1
ATOM 668 N N . VAL A 1 86 ? 7.350 -8.985 -14.835 1.00 94.31 86 VAL A N 1
ATOM 669 C CA . VAL A 1 86 ? 7.830 -9.235 -13.473 1.00 94.31 86 VAL A CA 1
ATOM 670 C C . VAL A 1 86 ? 7.303 -8.157 -12.523 1.00 94.31 86 VAL A C 1
ATOM 672 O O . VAL A 1 86 ? 6.839 -8.486 -11.431 1.00 94.31 86 VAL A O 1
ATOM 675 N N . ALA A 1 87 ? 7.287 -6.895 -12.959 1.00 94.94 87 ALA A N 1
ATOM 676 C CA . ALA A 1 87 ? 6.723 -5.782 -12.198 1.00 94.94 87 ALA A CA 1
ATOM 677 C C . ALA A 1 87 ? 5.237 -5.998 -11.866 1.00 94.94 87 ALA A C 1
ATOM 679 O O . ALA A 1 87 ? 4.850 -5.920 -10.701 1.00 94.94 87 ALA A O 1
ATOM 680 N N . ILE A 1 88 ? 4.416 -6.382 -12.852 1.00 94.38 88 ILE A N 1
ATOM 681 C CA . ILE A 1 88 ? 2.980 -6.660 -12.667 1.00 94.38 88 ILE A CA 1
ATOM 682 C C . ILE A 1 88 ? 2.755 -7.725 -11.587 1.00 94.38 88 ILE A C 1
ATOM 684 O O . ILE A 1 88 ? 1.844 -7.599 -10.766 1.00 94.38 88 ILE A O 1
ATOM 688 N N . LYS A 1 89 ? 3.590 -8.772 -11.545 1.00 95.25 89 LYS A N 1
ATOM 689 C CA . LYS A 1 89 ? 3.493 -9.809 -10.509 1.00 95.25 89 LYS A CA 1
ATOM 690 C C . LYS A 1 89 ? 3.682 -9.218 -9.111 1.00 95.25 89 LYS A C 1
ATOM 692 O O . LYS A 1 89 ? 2.896 -9.519 -8.215 1.00 95.25 89 LYS A O 1
ATOM 697 N N . PHE A 1 90 ? 4.698 -8.378 -8.936 1.00 94.75 90 PHE A N 1
ATOM 698 C CA . PHE A 1 90 ? 4.982 -7.743 -7.653 1.00 94.75 90 PHE A CA 1
ATOM 699 C C . PHE A 1 90 ? 3.908 -6.724 -7.252 1.00 94.75 90 PHE A C 1
ATOM 701 O O . PHE A 1 90 ? 3.493 -6.732 -6.094 1.00 94.75 90 PHE A O 1
ATOM 708 N N . TYR A 1 91 ? 3.370 -5.944 -8.195 1.00 94.12 91 TYR A N 1
ATOM 709 C CA . TYR A 1 91 ? 2.251 -5.032 -7.930 1.00 94.12 91 TYR A CA 1
ATOM 710 C C . TYR A 1 91 ? 1.007 -5.768 -7.426 1.00 94.12 91 TYR A C 1
ATOM 712 O O . TYR A 1 91 ? 0.430 -5.393 -6.406 1.00 94.12 91 TYR A O 1
ATOM 720 N N . ARG A 1 92 ? 0.636 -6.881 -8.072 1.00 94.06 92 ARG A N 1
ATOM 721 C CA . ARG A 1 92 ? -0.504 -7.701 -7.631 1.00 94.06 92 ARG A CA 1
ATOM 722 C C . ARG A 1 92 ? -0.308 -8.246 -6.218 1.00 94.06 92 ARG A C 1
ATOM 724 O O . ARG A 1 92 ? -1.258 -8.272 -5.444 1.00 94.06 92 ARG A O 1
ATOM 731 N N . MET A 1 93 ? 0.910 -8.665 -5.875 1.00 93.56 93 MET A N 1
ATOM 732 C CA . MET A 1 93 ? 1.228 -9.141 -4.525 1.00 93.56 93 MET A CA 1
ATOM 733 C C . MET A 1 93 ? 1.171 -8.014 -3.483 1.00 93.56 93 MET A C 1
ATOM 735 O O . MET A 1 93 ? 0.701 -8.246 -2.373 1.00 93.56 93 MET A O 1
ATOM 739 N N . ALA A 1 94 ? 1.611 -6.801 -3.832 1.00 93.12 94 ALA A N 1
ATOM 740 C CA . ALA A 1 94 ? 1.529 -5.638 -2.950 1.00 93.12 94 ALA A CA 1
ATOM 741 C C . ALA A 1 94 ? 0.067 -5.239 -2.672 1.00 93.12 94 ALA A C 1
ATOM 743 O O . ALA A 1 94 ? -0.308 -5.094 -1.510 1.00 93.12 94 ALA A O 1
ATOM 744 N N . MET A 1 95 ? -0.779 -5.172 -3.710 1.00 92.00 95 MET A N 1
ATOM 745 C CA . MET A 1 95 ? -2.213 -4.860 -3.575 1.00 92.00 95 MET A CA 1
ATOM 746 C C . MET A 1 95 ? -2.990 -5.908 -2.771 1.00 92.00 95 MET A C 1
ATOM 748 O O . MET A 1 95 ? -3.937 -5.574 -2.067 1.00 92.00 95 MET A O 1
ATOM 752 N N . GLN A 1 96 ? -2.601 -7.185 -2.860 1.00 90.31 96 GLN A N 1
ATOM 753 C CA . GLN A 1 96 ? -3.213 -8.249 -2.056 1.00 90.31 96 GLN A CA 1
ATOM 754 C C . GLN A 1 96 ? -2.965 -8.071 -0.555 1.00 90.31 96 GLN A C 1
ATOM 756 O O . GLN A 1 96 ? -3.791 -8.501 0.249 1.00 90.31 96 GLN A O 1
ATOM 761 N N . LEU A 1 97 ? -1.830 -7.476 -0.174 1.00 88.75 97 LEU A N 1
ATOM 762 C CA . LEU A 1 97 ? -1.521 -7.163 1.220 1.00 88.75 97 LEU A CA 1
ATOM 763 C C . LEU A 1 97 ? -2.194 -5.861 1.658 1.00 88.75 97 LEU A C 1
ATOM 765 O O . LEU A 1 97 ? -2.798 -5.824 2.727 1.00 88.75 97 LEU A O 1
ATOM 769 N N . VAL A 1 98 ? -2.077 -4.815 0.837 1.00 88.12 98 VAL A N 1
ATOM 770 C CA . VAL A 1 98 ? -2.608 -3.475 1.104 1.00 88.12 98 VAL A CA 1
ATOM 771 C C . VAL A 1 98 ? -3.217 -2.929 -0.197 1.00 88.12 98 VAL A C 1
ATOM 773 O O . VAL A 1 98 ? -2.474 -2.514 -1.089 1.00 88.12 98 VAL A O 1
ATOM 776 N N . PRO A 1 99 ? -4.555 -2.934 -0.341 1.00 87.94 99 PRO A N 1
ATOM 777 C CA . PRO A 1 99 ? -5.228 -2.531 -1.581 1.00 87.94 99 PRO A CA 1
ATOM 778 C C . PRO A 1 99 ? -4.969 -1.076 -1.998 1.00 87.94 99 PRO A C 1
ATOM 780 O O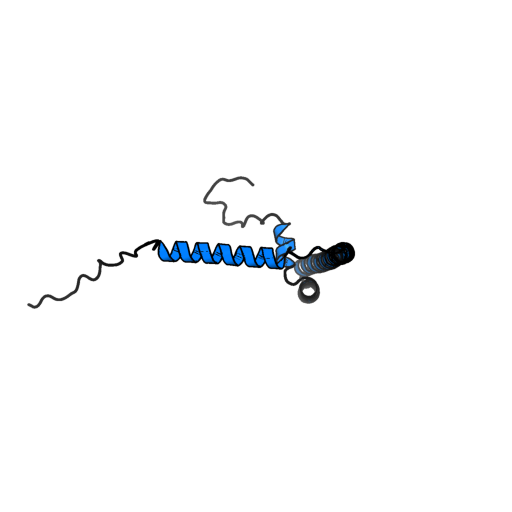 . PRO A 1 99 ? -4.997 -0.758 -3.182 1.00 87.94 99 PRO A O 1
ATOM 783 N N . ASP A 1 100 ? -4.690 -0.199 -1.035 1.00 84.69 100 ASP A N 1
ATOM 784 C CA . ASP A 1 100 ? -4.465 1.243 -1.180 1.00 84.69 100 ASP A CA 1
ATOM 785 C C . ASP A 1 100 ? -2.975 1.637 -1.079 1.00 84.69 100 ASP A C 1
ATOM 787 O O . ASP A 1 100 ? -2.632 2.796 -0.829 1.00 84.69 100 ASP A O 1
ATOM 791 N N . ILE A 1 101 ? -2.061 0.680 -1.289 1.00 87.81 101 ILE A N 1
ATOM 792 C CA . ILE A 1 101 ? -0.615 0.887 -1.119 1.00 87.81 101 ILE A CA 1
ATOM 793 C C . ILE A 1 101 ? -0.057 1.999 -2.015 1.00 87.81 101 ILE A C 1
ATOM 795 O O . ILE A 1 101 ? 0.805 2.766 -1.584 1.00 87.81 101 ILE A O 1
ATOM 799 N N . GLU A 1 102 ? -0.577 2.129 -3.239 1.00 82.44 102 GLU A N 1
ATOM 800 C CA . GLU A 1 102 ? -0.138 3.151 -4.197 1.00 82.44 102 GLU A CA 1
ATOM 801 C C . GLU A 1 102 ? -0.401 4.558 -3.668 1.00 82.44 102 GLU A C 1
ATOM 803 O O . GLU A 1 102 ? 0.457 5.438 -3.760 1.00 82.44 102 GLU A O 1
ATOM 808 N N . PHE A 1 103 ? -1.563 4.753 -3.043 1.00 81.19 103 PHE A N 1
ATOM 809 C CA . PHE A 1 103 ? -1.936 6.024 -2.445 1.00 81.19 103 PHE A CA 1
ATOM 810 C C . PHE A 1 103 ? -1.032 6.333 -1.253 1.00 81.19 103 PHE A C 1
ATOM 812 O O . PHE A 1 103 ? -0.439 7.409 -1.207 1.00 81.19 103 PHE A O 1
ATOM 819 N N . ARG A 1 104 ? -0.818 5.373 -0.345 1.00 79.75 104 ARG A N 1
ATOM 820 C CA . ARG A 1 104 ? 0.067 5.545 0.825 1.00 79.75 104 ARG A CA 1
ATOM 821 C C . ARG A 1 104 ? 1.498 5.933 0.458 1.00 79.75 104 ARG A C 1
ATOM 823 O O . ARG A 1 104 ? 2.076 6.824 1.081 1.00 79.75 104 ARG A O 1
ATOM 830 N N . ILE A 1 105 ? 2.072 5.291 -0.557 1.00 77.81 105 ILE A N 1
ATOM 831 C CA . ILE A 1 105 ? 3.434 5.599 -1.012 1.00 77.81 105 ILE A CA 1
ATOM 832 C C . ILE A 1 105 ? 3.467 6.955 -1.728 1.00 77.81 105 ILE A C 1
ATOM 834 O O . ILE A 1 105 ? 4.403 7.732 -1.535 1.00 77.81 105 ILE A O 1
ATOM 838 N N . ASN A 1 106 ? 2.439 7.283 -2.515 1.00 70.31 106 ASN A N 1
ATOM 839 C CA . ASN A 1 106 ? 2.385 8.542 -3.252 1.00 70.31 106 ASN A CA 1
ATOM 840 C C . ASN A 1 106 ? 2.161 9.770 -2.349 1.00 70.31 106 ASN A C 1
ATOM 842 O O . ASN A 1 106 ? 2.683 10.828 -2.673 1.00 70.31 106 ASN A O 1
ATOM 846 N N . TYR A 1 107 ? 1.495 9.649 -1.193 1.00 57.78 107 TYR A N 1
ATOM 847 C CA . TYR A 1 107 ? 1.432 10.736 -0.196 1.00 57.78 107 TYR A CA 1
ATOM 848 C C . TYR A 1 107 ? 2.794 11.058 0.442 1.00 57.78 107 TYR A C 1
ATOM 850 O O . TYR A 1 107 ? 3.011 12.174 0.904 1.00 57.78 107 TYR A O 1
ATOM 858 N N . SER A 1 108 ? 3.721 10.096 0.448 1.00 55.56 108 SER A N 1
ATOM 859 C CA . SER A 1 108 ? 5.080 10.261 0.991 1.00 55.56 108 SER A CA 1
ATOM 860 C C . SER A 1 108 ? 6.044 10.881 -0.024 1.00 55.56 108 SER A C 1
ATOM 862 O O . SER A 1 108 ? 7.129 11.347 0.325 1.00 55.56 108 SER A O 1
ATOM 864 N N . ARG A 1 109 ? 5.672 10.851 -1.306 1.00 55.88 109 ARG A N 1
ATOM 865 C CA . ARG A 1 109 ? 6.480 11.357 -2.404 1.00 55.88 109 ARG A CA 1
ATOM 866 C C . ARG A 1 109 ? 5.955 12.743 -2.765 1.00 55.88 109 ARG A C 1
ATOM 868 O O . ARG A 1 109 ? 4.790 12.842 -3.141 1.00 55.88 109 ARG A O 1
ATOM 875 N N . PRO A 1 110 ? 6.767 13.814 -2.678 1.00 55.94 110 PRO A N 1
ATOM 876 C CA . PRO A 1 110 ? 6.304 15.132 -3.085 1.00 55.94 110 PRO A CA 1
ATOM 877 C C . PRO A 1 110 ? 5.760 15.032 -4.513 1.00 55.94 110 PRO A C 1
ATOM 879 O O . PRO A 1 110 ? 6.361 14.315 -5.333 1.00 55.94 110 PRO A O 1
ATOM 882 N N . PRO A 1 111 ? 4.614 15.675 -4.814 1.00 57.22 111 PRO A N 1
ATOM 883 C CA . PRO A 1 111 ? 4.053 15.641 -6.150 1.00 57.22 111 PRO A CA 1
ATOM 884 C C . PRO A 1 111 ? 5.166 16.084 -7.085 1.00 57.22 111 PRO A C 1
ATOM 886 O O . PRO A 1 111 ? 5.667 17.201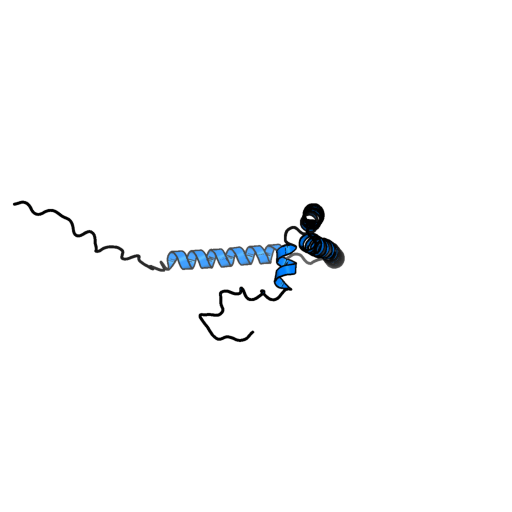 -6.973 1.00 57.22 111 PRO A O 1
ATOM 889 N N . ARG A 1 112 ? 5.616 15.184 -7.969 1.00 56.72 112 ARG A N 1
ATOM 890 C CA . ARG A 1 112 ? 6.510 15.589 -9.051 1.00 56.72 112 ARG A CA 1
AT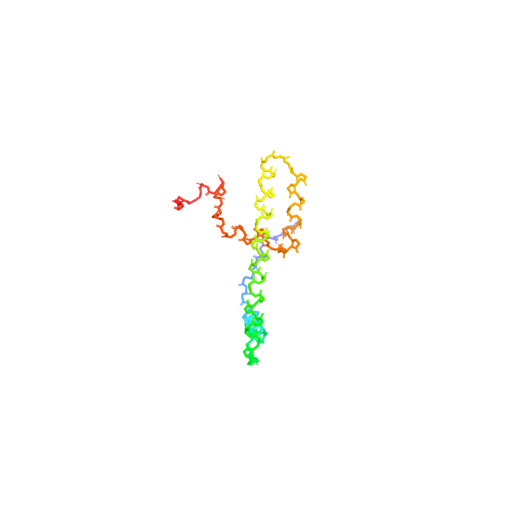OM 891 C C . ARG A 1 112 ? 5.745 16.678 -9.778 1.00 56.72 112 ARG A C 1
ATOM 893 O O . ARG A 1 112 ? 4.732 16.363 -10.404 1.00 56.72 112 ARG A O 1
ATOM 900 N N . CYS A 1 113 ? 6.174 17.929 -9.604 1.00 51.31 113 CYS A N 1
ATOM 901 C CA . CYS A 1 113 ? 5.575 19.095 -10.228 1.00 51.31 113 CYS A CA 1
ATOM 902 C C . CYS A 1 113 ? 5.313 18.722 -11.682 1.00 51.31 113 CYS A C 1
ATOM 904 O O . CYS A 1 113 ? 6.255 18.397 -12.413 1.00 51.31 113 CYS A O 1
ATOM 906 N N . ARG A 1 114 ? 4.035 18.635 -12.077 1.00 53.44 114 ARG A N 1
ATOM 907 C CA . ARG A 1 114 ? 3.718 18.276 -13.457 1.00 53.44 114 ARG A CA 1
ATOM 908 C C . ARG A 1 114 ? 4.388 19.333 -14.340 1.00 53.44 114 ARG A C 1
ATOM 910 O O . ARG A 1 114 ? 4.168 20.516 -14.075 1.00 53.44 114 ARG A O 1
ATOM 917 N N . PRO A 1 115 ? 5.161 18.957 -15.375 1.00 55.34 115 PRO A N 1
ATOM 918 C CA . PRO A 1 115 ? 5.915 19.920 -16.181 1.00 55.34 115 PRO A CA 1
ATOM 919 C C . PRO A 1 115 ? 5.072 20.967 -16.936 1.00 55.34 115 PRO A C 1
ATOM 921 O O . PRO A 1 115 ? 5.649 21.771 -17.654 1.00 55.34 115 PRO A O 1
ATOM 924 N N . GLY A 1 116 ? 3.740 20.971 -16.789 1.00 52.59 116 GLY A N 1
ATOM 925 C CA . GLY A 1 116 ? 2.812 21.878 -17.471 1.00 52.59 116 GLY A CA 1
ATOM 926 C C . GLY A 1 116 ? 2.113 22.926 -16.594 1.00 52.59 116 GLY A C 1
ATOM 927 O O . GLY A 1 116 ? 1.361 23.721 -17.135 1.00 52.59 116 GLY A O 1
ATOM 928 N N . TRP A 1 117 ? 2.341 22.977 -15.275 1.00 48.34 117 TRP A N 1
ATOM 929 C CA . TRP A 1 117 ? 1.761 24.038 -14.419 1.00 48.34 117 TRP A CA 1
ATOM 930 C C . TRP A 1 117 ? 2.674 25.261 -14.247 1.00 48.34 117 TRP A C 1
ATOM 932 O O . TRP A 1 117 ? 2.397 26.135 -13.432 1.00 48.34 117 TRP A O 1
ATOM 942 N N . ARG A 1 118 ? 3.772 25.343 -15.008 1.00 54.88 118 ARG A N 1
ATOM 943 C CA . ARG A 1 118 ? 4.778 26.403 -14.853 1.00 54.88 118 ARG A CA 1
ATOM 944 C C . ARG A 1 118 ? 4.405 27.765 -15.450 1.00 54.88 118 ARG A C 1
ATOM 946 O O . ARG A 1 118 ? 5.221 28.671 -15.353 1.00 54.88 118 ARG A O 1
ATOM 953 N N . GLU A 1 119 ? 3.220 27.931 -16.033 1.00 52.00 119 GLU A N 1
ATOM 954 C CA . GLU A 1 119 ? 2.902 29.149 -16.797 1.00 52.00 119 GLU A CA 1
ATOM 955 C C . GLU A 1 119 ? 1.889 30.096 -16.129 1.00 52.00 119 GLU A C 1
ATOM 957 O O . GLU A 1 119 ? 1.678 31.186 -16.643 1.00 52.00 119 GLU A O 1
ATOM 962 N N . ILE A 1 120 ? 1.263 29.753 -14.990 1.00 58.44 120 ILE A N 1
ATOM 963 C CA . ILE A 1 120 ? 0.175 30.609 -14.459 1.00 58.44 120 ILE A CA 1
ATOM 964 C C . ILE A 1 120 ? 0.474 31.285 -13.119 1.00 58.44 120 ILE A C 1
ATOM 966 O O . ILE A 1 120 ? -0.029 32.380 -12.898 1.00 58.44 120 ILE A O 1
ATOM 970 N N . GLN A 1 121 ? 1.317 30.748 -12.235 1.00 51.38 121 GLN A N 1
ATOM 971 C CA . GLN A 1 121 ? 1.681 31.468 -11.005 1.00 51.38 121 GLN A CA 1
ATOM 972 C C . GLN A 1 121 ? 3.128 31.157 -10.631 1.00 51.38 121 GLN A C 1
ATOM 974 O O . GLN A 1 121 ? 3.474 30.003 -10.392 1.00 51.38 121 GLN A O 1
ATOM 979 N N . GLY A 1 122 ? 3.980 32.186 -10.621 1.00 55.16 122 GLY A N 1
ATOM 980 C CA . GLY A 1 122 ? 5.413 32.113 -10.324 1.00 55.16 122 GLY A CA 1
ATOM 981 C C . GLY A 1 122 ? 5.736 31.732 -8.874 1.00 55.16 122 GLY A C 1
ATOM 982 O O . GLY A 1 122 ? 6.327 32.525 -8.148 1.00 55.16 122 GLY A O 1
ATOM 983 N N . GLY A 1 123 ? 5.365 30.525 -8.454 1.00 54.09 123 GLY A N 1
ATOM 984 C CA . GLY A 1 123 ? 5.721 29.938 -7.166 1.00 54.09 123 GLY A CA 1
ATOM 985 C C . GLY A 1 123 ? 6.890 28.968 -7.310 1.00 54.09 123 GLY A C 1
ATOM 986 O O . GLY A 1 123 ? 6.791 27.970 -8.023 1.00 54.09 123 GLY A O 1
ATOM 987 N N . GLN A 1 124 ? 8.004 29.273 -6.644 1.00 56.69 124 GLN A N 1
ATOM 988 C CA . GLN A 1 124 ? 9.068 28.305 -6.371 1.00 56.69 124 GLN A CA 1
ATOM 989 C C . GLN A 1 124 ? 8.554 27.241 -5.391 1.00 56.69 124 GLN A C 1
ATOM 991 O O . GLN A 1 124 ? 7.712 27.544 -4.547 1.00 56.69 124 GLN A O 1
ATOM 996 N N . CYS A 1 125 ? 9.042 26.008 -5.553 1.00 50.09 125 CYS A N 1
ATOM 997 C CA . CYS A 1 125 ? 8.808 24.909 -4.617 1.00 50.09 125 CYS A CA 1
ATOM 998 C C . CYS A 1 125 ? 9.223 25.269 -3.187 1.00 50.09 125 CYS A C 1
ATOM 1000 O O . CYS A 1 125 ? 10.254 25.967 -3.044 1.00 50.09 125 CYS A O 1
#

Secondary structure (DSSP, 8-state):
---------S---------HHHHHHHHHHHHHHHHHHHHHHSSS---HHHHHHHHHHHHHHHHHHHHHHHHHHHHHHHHHTT-HHHHHHHHHHHHHH-TTHHHHHHHHS-----TT-TTT-----

Foldseek 3Di:
DDDDDDDPPDDPPVPPPPPVVVVVVVVVVVVVVVVVVVVVPDDDPCDVVNVVVVVVVVVVLVVLLVQLVVLQVVLVVCVVVVVNVSSVVSNVVSCVSPVCSVVVVVVVPPPPPDPPPCPDDPDDD

InterPro domains:
  IPR036181 MIT domain superfamily [SSF116846] (59-98)

Sequence (125 aa):
MAEENTDISSMIEDEDSDDPNIQTELTAFRAQWMSELKTSSGAGGWSGRQLRAQGLKRTQDTAREEKATELFLRAVQEEQKGAVYVAIKFYRMAMQLVPDIEFRINYSRPPRCRPGWREIQGGQC

Organism: NCBI:txid159716

Radius of gyration: 27.04 Å; chains: 1; bounding box: 61×49×72 Å